Protein AF-A0A961V5M6-F1 (afdb_monomer)

Foldseek 3Di:
DDDDDDDPDDPPDDPPDDPPDPPDPPPPLPWDWDDFAQLVRVVVCLVLQVVLQVPPPDRDPCSRNVNVSVVSVVDDSQWTKTFTHSVVRRTNDIDTDRNDD

Mean predicted aligned error: 13.27 Å

Structure (mmCIF, N/CA/C/O backbone):
data_AF-A0A961V5M6-F1
#
_entry.id   AF-A0A961V5M6-F1
#
loop_
_atom_site.group_PDB
_atom_site.id
_atom_site.type_symbol
_atom_site.label_atom_id
_atom_site.label_alt_id
_atom_site.label_comp_id
_atom_site.label_asym_id
_atom_site.label_entity_id
_atom_site.label_seq_id
_atom_site.pdbx_PDB_ins_code
_atom_site.Cartn_x
_atom_site.Cartn_y
_atom_site.Cartn_z
_atom_site.occupancy
_atom_site.B_iso_or_equiv
_atom_site.auth_seq_id
_atom_site.auth_comp_id
_atom_site.auth_asym_id
_atom_site.auth_atom_id
_atom_site.pdbx_PDB_model_num
ATOM 1 N N . MET A 1 1 ? 26.488 -54.655 6.106 1.00 44.88 1 MET A N 1
ATOM 2 C CA . MET A 1 1 ? 25.076 -54.274 5.908 1.00 44.88 1 MET A CA 1
ATOM 3 C C . MET A 1 1 ? 24.453 -54.259 7.286 1.00 44.88 1 MET A C 1
ATOM 5 O O . MET A 1 1 ? 24.241 -55.327 7.838 1.00 44.88 1 MET A O 1
ATOM 9 N N . SER A 1 2 ? 24.324 -53.076 7.883 1.00 49.19 2 SER A N 1
ATOM 10 C CA . SER A 1 2 ? 23.825 -52.914 9.250 1.00 49.19 2 SER A CA 1
ATOM 11 C C . SER A 1 2 ? 22.516 -52.140 9.185 1.00 49.19 2 SER A C 1
ATOM 13 O O . SER A 1 2 ? 22.519 -50.963 8.830 1.00 49.19 2 SER A O 1
ATOM 15 N N . ASP A 1 3 ? 21.421 -52.833 9.481 1.00 41.91 3 ASP A N 1
ATOM 16 C CA . ASP A 1 3 ? 20.089 -52.273 9.690 1.00 41.91 3 ASP A CA 1
ATOM 17 C C . ASP A 1 3 ? 20.090 -51.402 10.952 1.00 41.91 3 ASP A C 1
ATOM 19 O O . ASP A 1 3 ? 20.332 -51.885 12.060 1.00 41.91 3 ASP A O 1
ATOM 23 N N . ILE A 1 4 ? 19.834 -50.104 10.790 1.00 57.12 4 ILE A N 1
ATOM 24 C CA . ILE A 1 4 ? 19.589 -49.186 11.905 1.00 57.12 4 ILE A CA 1
ATOM 25 C C . ILE A 1 4 ? 18.091 -49.241 12.203 1.00 57.12 4 ILE A C 1
ATOM 27 O O . ILE A 1 4 ? 17.279 -48.622 11.517 1.00 57.12 4 ILE A O 1
ATOM 31 N N . GLY A 1 5 ? 17.729 -50.000 13.236 1.00 41.53 5 GLY A N 1
ATOM 32 C CA . GLY A 1 5 ? 16.378 -50.022 13.783 1.00 41.53 5 GLY A CA 1
ATOM 33 C C . GLY A 1 5 ? 16.045 -48.698 14.472 1.00 41.53 5 GLY A C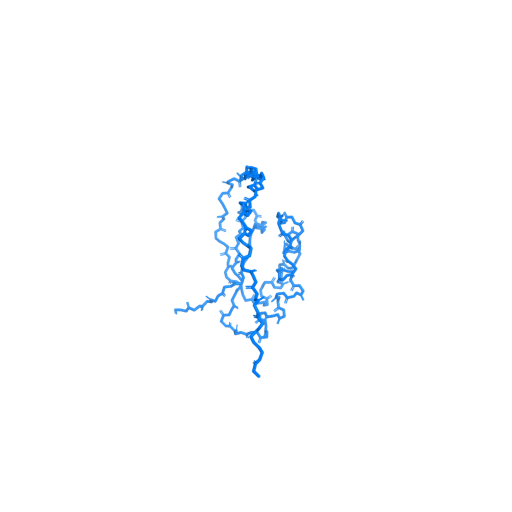 1
ATOM 34 O O . GLY A 1 5 ? 16.444 -48.471 15.612 1.00 41.53 5 GLY A O 1
ATOM 35 N N . PHE A 1 6 ? 15.282 -47.834 13.803 1.00 50.19 6 PHE A N 1
ATOM 36 C CA . PHE A 1 6 ? 14.573 -46.740 14.464 1.00 50.19 6 PHE A CA 1
ATOM 37 C C . PHE A 1 6 ? 13.237 -47.264 14.998 1.00 50.19 6 PHE A C 1
ATOM 39 O O . PHE A 1 6 ? 12.304 -47.548 14.248 1.00 50.19 6 PHE A O 1
ATOM 46 N N . SER A 1 7 ? 13.165 -47.407 16.321 1.00 49.19 7 SER A N 1
ATOM 47 C CA . SER A 1 7 ? 11.941 -47.724 17.053 1.00 49.19 7 SER A CA 1
ATOM 48 C C . SER A 1 7 ? 10.909 -46.606 16.858 1.00 49.19 7 SER A C 1
ATOM 50 O O . SER A 1 7 ? 11.148 -45.459 17.238 1.00 49.19 7 SER A O 1
ATOM 52 N N . SER A 1 8 ? 9.762 -46.936 16.259 1.00 47.56 8 SER A N 1
ATOM 53 C CA . SER A 1 8 ? 8.601 -46.045 16.165 1.00 47.56 8 SER A CA 1
ATOM 54 C C . SER A 1 8 ? 7.907 -45.956 17.524 1.00 47.56 8 SER A C 1
ATOM 56 O O . SER A 1 8 ? 6.963 -46.690 17.802 1.00 47.56 8 SER A O 1
ATOM 58 N N . ALA A 1 9 ? 8.372 -45.049 18.381 1.00 46.69 9 ALA A N 1
ATOM 59 C CA . ALA A 1 9 ? 7.585 -44.597 19.519 1.00 46.69 9 ALA A CA 1
ATOM 60 C C . ALA A 1 9 ? 6.544 -43.580 19.022 1.00 46.69 9 ALA A C 1
ATOM 62 O O . ALA A 1 9 ? 6.865 -42.451 18.654 1.00 46.69 9 ALA A O 1
ATOM 63 N N . THR A 1 10 ? 5.283 -44.001 18.995 1.00 47.25 10 THR A N 1
ATOM 64 C CA . THR A 1 10 ? 4.099 -43.160 18.793 1.00 47.25 10 THR A CA 1
ATOM 65 C C . THR A 1 10 ? 3.993 -42.099 19.891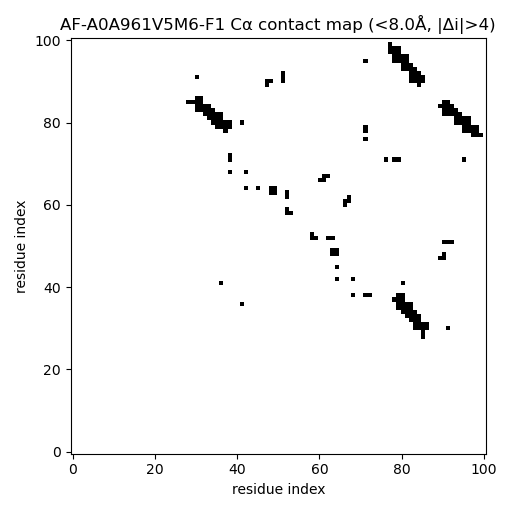 1.00 47.25 10 THR A C 1
ATOM 67 O O . THR A 1 10 ? 3.436 -42.350 20.959 1.00 47.25 10 THR A O 1
ATOM 70 N N . LEU A 1 11 ? 4.485 -40.890 19.618 1.00 49.25 11 LEU A N 1
ATOM 71 C CA . LEU A 1 11 ? 4.116 -39.673 20.344 1.00 49.25 11 LEU A CA 1
ATOM 72 C C . LEU A 1 11 ? 2.738 -39.211 19.852 1.00 49.25 11 LEU A C 1
ATOM 74 O O . LEU A 1 11 ? 2.606 -38.379 18.959 1.00 49.25 11 LEU A O 1
ATOM 78 N N . SER A 1 12 ? 1.691 -39.802 20.425 1.00 53.72 12 SER A N 1
ATOM 79 C CA . SER A 1 12 ? 0.326 -39.285 20.327 1.00 53.72 12 SER A CA 1
ATOM 80 C C . SER A 1 12 ? 0.149 -38.142 21.329 1.00 53.72 12 SER A C 1
ATOM 82 O O . SER A 1 12 ? -0.540 -38.294 22.337 1.00 53.72 12 SER A O 1
ATOM 84 N N . GLU A 1 13 ? 0.749 -36.986 21.057 1.00 53.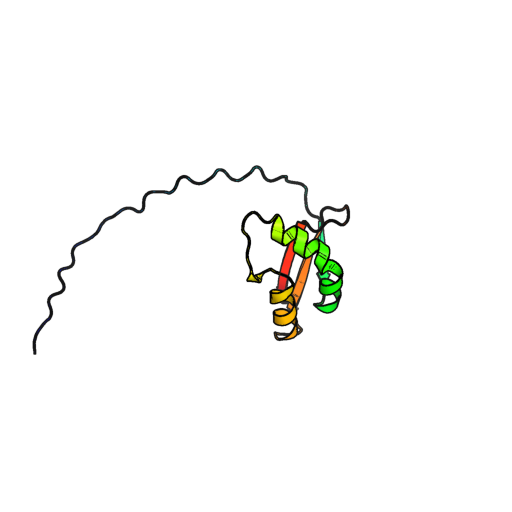56 13 GLU A N 1
ATOM 85 C CA . GLU A 1 13 ? 0.377 -35.745 21.735 1.00 53.56 13 GLU A CA 1
ATOM 86 C C . GLU A 1 13 ? -0.651 -35.005 20.877 1.00 53.56 13 GLU A C 1
ATOM 88 O O . GLU A 1 13 ? -0.348 -34.437 19.831 1.00 53.56 13 GLU A O 1
ATOM 93 N N . LYS A 1 14 ? -1.914 -35.038 21.319 1.00 58.44 14 LYS A N 1
ATOM 94 C CA . LYS A 1 14 ? -2.948 -34.114 20.840 1.00 58.44 14 LYS A CA 1
ATOM 95 C C . LYS A 1 14 ? -2.420 -32.691 21.060 1.00 58.44 14 LYS A C 1
ATOM 97 O O . LYS A 1 14 ? -2.214 -32.339 22.223 1.00 58.44 14 LYS A O 1
ATOM 102 N N . PRO A 1 15 ? -2.245 -31.850 20.025 1.00 54.59 15 PRO A N 1
ATOM 103 C CA . PRO A 1 15 ? -1.895 -30.461 20.263 1.00 54.59 15 PRO A CA 1
ATOM 104 C C . PRO A 1 15 ? -3.034 -29.815 21.054 1.00 54.59 15 PRO A C 1
ATOM 106 O O . PRO A 1 15 ? -4.186 -29.775 20.610 1.00 54.59 15 PRO A O 1
ATOM 109 N N . GLY A 1 16 ? -2.710 -29.365 22.267 1.00 50.66 16 GLY A N 1
ATOM 110 C CA . GLY A 1 16 ? -3.611 -28.592 23.106 1.00 50.66 16 GLY A CA 1
ATOM 111 C C . GLY A 1 16 ? -4.134 -27.405 22.307 1.00 50.66 16 GLY A C 1
ATOM 112 O O . GLY A 1 16 ? -3.365 -26.615 21.761 1.00 50.66 16 GLY A O 1
ATOM 113 N N . ARG A 1 17 ? -5.459 -27.301 22.201 1.00 55.06 17 ARG A N 1
ATOM 114 C CA . ARG A 1 17 ? -6.132 -26.161 21.584 1.00 55.06 17 ARG A CA 1
ATOM 115 C C . ARG A 1 17 ? -5.739 -24.917 22.378 1.00 55.06 17 ARG A C 1
ATOM 117 O O . ARG A 1 17 ? -6.223 -24.732 23.492 1.00 55.06 17 ARG A O 1
ATOM 124 N N . LEU A 1 18 ? -4.859 -24.086 21.819 1.00 61.12 18 LEU A N 1
ATOM 125 C CA . LEU A 1 18 ? -4.598 -22.755 22.362 1.00 61.12 18 LEU A CA 1
ATOM 126 C C . LEU A 1 18 ? -5.951 -22.038 22.524 1.00 61.12 18 LEU A C 1
ATOM 128 O O . LEU A 1 18 ? -6.797 -22.154 21.626 1.00 61.12 18 LEU A O 1
ATOM 132 N N . PRO A 1 19 ? -6.198 -21.336 23.645 1.00 55.91 19 PRO A N 1
ATOM 133 C CA . PRO A 1 19 ? -7.416 -20.557 23.805 1.00 55.91 19 PRO A CA 1
ATOM 134 C C . PRO A 1 19 ? -7.487 -19.556 22.652 1.00 55.91 19 PRO A C 1
ATOM 136 O O . PRO A 1 19 ? -6.643 -18.668 22.525 1.00 55.91 19 PRO A O 1
ATOM 139 N N . GLN A 1 20 ? -8.465 -19.741 21.764 1.00 61.41 20 GLN A N 1
ATOM 140 C CA . GLN A 1 20 ? -8.694 -18.804 20.677 1.00 61.41 20 GLN A CA 1
ATOM 141 C C . GLN A 1 20 ? -9.101 -17.478 21.308 1.00 61.41 20 GLN A C 1
ATOM 143 O O . GLN A 1 20 ? -10.142 -17.388 21.959 1.00 61.41 20 GLN A O 1
ATOM 148 N N . ARG A 1 21 ? -8.250 -16.460 21.151 1.00 49.19 21 ARG A N 1
ATOM 149 C CA . ARG A 1 21 ? -8.592 -15.084 21.500 1.00 49.19 21 ARG A CA 1
ATOM 150 C C . ARG A 1 21 ? -9.910 -14.762 20.782 1.00 49.19 21 ARG A C 1
ATOM 152 O O . ARG A 1 21 ? -9.964 -14.958 19.565 1.00 49.19 21 ARG A O 1
ATOM 159 N N . PRO A 1 22 ? -10.969 -14.334 21.495 1.00 53.88 22 PRO A N 1
ATOM 160 C CA . PRO A 1 22 ? -12.227 -13.989 20.850 1.00 53.88 22 PRO A CA 1
ATOM 161 C C . PRO A 1 22 ? -11.945 -12.959 19.750 1.00 53.88 22 PRO A C 1
ATOM 163 O O . PRO A 1 22 ? -11.090 -12.087 19.961 1.00 53.88 22 PRO A O 1
ATOM 166 N N . PRO A 1 23 ? -12.590 -13.072 18.571 1.00 55.22 23 PRO A N 1
ATOM 167 C CA . PRO A 1 23 ? -12.408 -12.093 17.514 1.00 55.22 23 PRO A CA 1
ATOM 168 C C . PRO A 1 23 ? -12.702 -10.728 18.125 1.00 55.22 23 PRO A C 1
ATOM 170 O O . PRO A 1 23 ? -13.782 -10.518 18.679 1.00 55.22 23 PRO A O 1
ATOM 173 N N . ALA A 1 24 ? -11.707 -9.837 18.105 1.00 57.09 24 ALA A N 1
ATOM 174 C CA . ALA A 1 24 ? -11.919 -8.455 18.501 1.00 57.09 24 ALA A CA 1
ATOM 175 C C . ALA A 1 24 ? -13.155 -7.976 17.739 1.00 57.09 24 ALA A C 1
ATOM 177 O O . ALA A 1 24 ? -13.217 -8.186 16.525 1.00 57.09 24 ALA A O 1
ATOM 178 N N . ALA A 1 25 ? -14.149 -7.449 18.462 1.00 51.62 25 ALA A N 1
ATOM 179 C CA . ALA A 1 25 ? -15.380 -6.949 17.871 1.00 51.62 25 ALA A CA 1
ATOM 180 C C . ALA A 1 25 ? -14.998 -6.090 16.661 1.00 51.62 25 ALA A C 1
ATOM 182 O O . ALA A 1 25 ? -14.313 -5.076 16.810 1.00 51.62 25 ALA A O 1
ATOM 183 N N . ARG A 1 26 ? -15.318 -6.578 15.456 1.00 55.84 26 ARG A N 1
ATOM 184 C CA . ARG A 1 26 ? -15.041 -5.846 14.225 1.00 55.84 26 ARG A CA 1
ATOM 185 C C . ARG A 1 26 ? -15.846 -4.563 14.330 1.00 55.84 26 ARG A C 1
ATOM 187 O O . ARG A 1 26 ? -17.062 -4.618 14.467 1.00 55.84 26 ARG A O 1
ATOM 194 N N . ASP A 1 27 ? -15.169 -3.424 14.293 1.00 54.69 27 ASP A N 1
ATOM 195 C CA . ASP A 1 27 ? -15.832 -2.156 14.020 1.00 54.69 27 ASP A CA 1
ATOM 196 C C . ASP A 1 27 ? -16.296 -2.261 12.555 1.00 54.69 27 ASP A C 1
ATOM 198 O O . ASP A 1 27 ? -15.516 -2.047 11.628 1.00 54.69 27 ASP A O 1
ATOM 202 N N . GLU A 1 28 ? -17.521 -2.759 12.337 1.00 53.78 28 GLU A N 1
ATOM 203 C CA . GLU A 1 28 ? -18.104 -3.091 11.026 1.00 53.78 28 GLU A CA 1
ATOM 204 C C . GLU A 1 28 ? -18.476 -1.839 10.223 1.00 53.78 28 GLU A C 1
ATOM 206 O O . GLU A 1 28 ? -19.512 -1.788 9.562 1.00 53.78 28 GLU A O 1
ATOM 211 N N . ARG A 1 29 ? -17.653 -0.787 10.259 1.00 60.44 29 ARG A N 1
ATOM 212 C CA . ARG A 1 29 ? -17.824 0.300 9.299 1.00 60.44 29 ARG A CA 1
ATOM 213 C C . ARG A 1 29 ? -17.524 -0.265 7.912 1.00 60.44 29 ARG A C 1
ATOM 215 O O . ARG A 1 29 ? -16.395 -0.710 7.689 1.00 60.44 29 ARG A O 1
ATOM 222 N N . PRO A 1 30 ? -18.499 -0.284 6.983 1.00 61.91 30 PRO A N 1
ATOM 223 C CA . PRO A 1 30 ? -18.255 -0.797 5.648 1.00 61.91 30 PRO A CA 1
ATOM 224 C C . PRO A 1 30 ? -17.227 0.112 4.979 1.00 61.91 30 PRO A C 1
ATOM 226 O O . PRO A 1 30 ? -17.508 1.268 4.659 1.00 61.91 30 PRO A O 1
ATOM 229 N N . GLY A 1 31 ? -16.009 -0.402 4.816 1.00 65.81 31 GLY A N 1
ATOM 230 C CA . GLY A 1 31 ? -14.987 0.262 4.024 1.00 65.81 31 GLY A CA 1
ATOM 231 C C . GLY A 1 31 ? -15.473 0.385 2.585 1.00 65.81 31 GLY A C 1
ATOM 232 O O . GLY A 1 31 ? -16.069 -0.544 2.036 1.00 65.81 31 GLY A O 1
ATOM 233 N N . LYS A 1 32 ? -15.240 1.539 1.965 1.00 77.31 32 LYS A N 1
ATOM 234 C CA . LYS A 1 32 ? -15.499 1.706 0.537 1.00 77.31 32 LYS A CA 1
ATOM 235 C C . LYS A 1 32 ? -14.313 1.112 -0.218 1.00 77.31 32 LYS A C 1
ATOM 237 O O . LYS A 1 32 ? -13.181 1.457 0.136 1.00 77.31 32 LYS A O 1
ATOM 242 N N . PRO A 1 33 ? -14.537 0.250 -1.232 1.00 77.38 33 PRO A N 1
ATOM 243 C CA . PRO A 1 33 ? -13.473 -0.137 -2.147 1.00 77.38 33 PRO A CA 1
ATOM 244 C C . PRO A 1 33 ? -12.779 1.134 -2.628 1.00 77.38 33 PRO A C 1
ATOM 246 O O . PRO A 1 33 ? -13.428 2.042 -3.152 1.00 77.38 33 PRO A O 1
ATOM 249 N N . GLY A 1 34 ? -11.493 1.233 -2.329 1.00 74.06 34 GLY A N 1
ATOM 250 C CA . GLY A 1 34 ? -10.672 2.354 -2.727 1.00 74.06 34 GLY A CA 1
ATOM 251 C C . GLY A 1 34 ? -10.190 2.179 -4.160 1.00 74.06 34 GLY A C 1
ATOM 252 O O . GLY A 1 34 ? -10.733 1.401 -4.949 1.00 74.06 34 GLY A O 1
ATOM 253 N N . ALA A 1 35 ? -9.153 2.928 -4.502 1.00 85.06 35 ALA A N 1
ATOM 254 C CA . ALA A 1 35 ? -8.583 2.914 -5.835 1.00 85.06 35 ALA A CA 1
ATOM 255 C C . ALA A 1 35 ? -7.591 1.757 -6.015 1.00 85.06 35 ALA A C 1
ATOM 257 O O . ALA A 1 35 ? -7.034 1.217 -5.057 1.00 85.06 35 ALA A O 1
ATOM 258 N N . TRP A 1 36 ? -7.343 1.409 -7.275 1.00 92.44 36 TRP A N 1
ATOM 259 C CA . TRP A 1 36 ? -6.153 0.662 -7.664 1.00 92.44 36 TRP A CA 1
ATOM 260 C C . TRP A 1 36 ? -5.082 1.673 -8.038 1.00 92.44 36 TRP A C 1
ATOM 262 O O . TRP A 1 36 ? -5.246 2.441 -8.985 1.00 92.44 36 TRP A O 1
ATOM 272 N N . LEU A 1 37 ? -4.021 1.709 -7.246 1.00 92.50 37 LEU A N 1
ATOM 273 C CA . LEU A 1 37 ? -2.948 2.679 -7.368 1.00 92.50 37 LEU A CA 1
ATOM 274 C C . LEU A 1 37 ? -1.741 2.027 -8.036 1.00 92.50 37 LEU A C 1
ATOM 276 O O . LEU A 1 37 ? -1.355 0.912 -7.681 1.00 92.50 37 LEU A O 1
ATOM 280 N N . THR A 1 38 ? -1.098 2.743 -8.953 1.00 92.69 38 THR A N 1
ATOM 281 C CA . THR A 1 38 ? 0.277 2.414 -9.349 1.00 92.69 38 THR A CA 1
ATOM 282 C C . THR A 1 38 ? 1.220 2.595 -8.158 1.00 92.69 38 THR A C 1
ATOM 284 O O . THR A 1 38 ? 0.873 3.268 -7.182 1.00 92.69 38 THR A O 1
ATOM 287 N N . SER A 1 39 ? 2.437 2.053 -8.226 1.00 91.19 39 SER A N 1
ATOM 288 C CA . SER A 1 39 ? 3.448 2.266 -7.180 1.00 91.19 39 SER A CA 1
ATOM 289 C C . SER A 1 39 ? 3.717 3.755 -6.926 1.00 91.19 39 SER A C 1
ATOM 291 O O . SER A 1 39 ? 3.710 4.196 -5.777 1.00 91.19 39 SER A O 1
ATOM 293 N N . ALA A 1 40 ? 3.833 4.559 -7.987 1.00 91.94 40 ALA A N 1
ATOM 294 C CA . ALA A 1 40 ? 4.008 6.008 -7.896 1.00 91.94 40 ALA A CA 1
ATOM 295 C C . ALA A 1 40 ? 2.825 6.707 -7.201 1.00 91.94 40 ALA A C 1
ATOM 297 O O . ALA A 1 40 ? 3.026 7.584 -6.362 1.00 91.94 40 ALA A O 1
ATOM 298 N N . GLN A 1 41 ? 1.585 6.308 -7.503 1.00 94.25 41 GLN A N 1
ATOM 299 C CA . GLN A 1 41 ? 0.405 6.848 -6.824 1.00 94.25 41 GLN A CA 1
ATOM 300 C C . GLN A 1 41 ? 0.344 6.400 -5.359 1.00 94.25 41 GLN A C 1
ATOM 302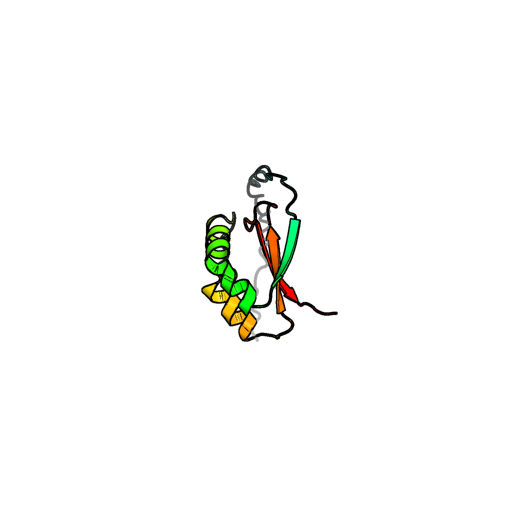 O O . GLN A 1 41 ? 0.076 7.218 -4.480 1.00 94.25 41 GLN A O 1
ATOM 307 N N . ALA A 1 42 ? 0.644 5.134 -5.068 1.00 93.00 42 ALA A N 1
ATOM 308 C CA . ALA A 1 42 ? 0.690 4.603 -3.708 1.00 93.00 42 ALA A CA 1
ATOM 309 C C . ALA A 1 42 ? 1.775 5.288 -2.858 1.00 93.00 42 ALA A C 1
ATOM 311 O O . ALA A 1 42 ? 1.561 5.533 -1.669 1.00 93.00 42 ALA A O 1
ATOM 312 N N . ALA A 1 43 ? 2.898 5.687 -3.465 1.00 93.81 43 ALA A N 1
ATOM 313 C CA . ALA A 1 43 ? 3.958 6.439 -2.797 1.00 93.81 43 ALA A CA 1
ATOM 314 C C . ALA A 1 43 ? 3.479 7.802 -2.254 1.00 93.81 43 ALA A C 1
ATOM 316 O O . ALA A 1 43 ? 3.999 8.284 -1.248 1.00 93.81 43 ALA A O 1
ATOM 317 N N . THR A 1 44 ? 2.431 8.398 -2.836 1.00 94.88 44 THR A N 1
ATOM 318 C CA . THR A 1 44 ? 1.828 9.632 -2.295 1.00 94.88 44 THR A CA 1
ATOM 319 C C . THR A 1 44 ? 1.095 9.416 -0.963 1.00 94.88 44 THR A C 1
ATOM 321 O O . THR A 1 44 ? 0.863 10.375 -0.232 1.00 94.88 44 THR A O 1
ATOM 324 N N . ARG A 1 45 ? 0.784 8.161 -0.599 1.00 93.88 45 ARG A N 1
ATOM 325 C CA . ARG A 1 45 ? 0.059 7.780 0.628 1.00 93.88 45 ARG A CA 1
ATOM 326 C C . ARG A 1 45 ? 0.939 7.112 1.690 1.00 93.88 45 ARG A C 1
ATOM 328 O O . ARG A 1 45 ? 0.426 6.445 2.586 1.00 93.88 45 ARG A O 1
ATOM 335 N N . ILE A 1 46 ? 2.264 7.288 1.635 1.00 94.94 46 ILE A N 1
ATOM 336 C CA . ILE A 1 46 ? 3.207 6.649 2.579 1.00 94.94 46 ILE A CA 1
ATOM 337 C C . ILE A 1 46 ? 2.879 6.964 4.046 1.00 94.94 46 ILE A C 1
ATOM 339 O O . ILE A 1 46 ? 3.048 6.093 4.899 1.00 94.94 46 ILE A O 1
ATOM 343 N N . ALA A 1 47 ? 2.422 8.181 4.356 1.00 93.81 47 ALA A N 1
ATOM 344 C CA . ALA A 1 47 ? 2.057 8.556 5.723 1.00 93.81 47 ALA A CA 1
ATOM 345 C C . ALA A 1 47 ? 0.865 7.731 6.241 1.00 93.81 47 ALA A C 1
ATOM 347 O O . ALA A 1 47 ? 0.978 7.094 7.288 1.00 93.81 47 ALA A O 1
ATOM 348 N N . ASP A 1 48 ? -0.222 7.666 5.467 1.00 93.38 48 ASP A N 1
ATOM 349 C CA . ASP A 1 48 ? -1.419 6.880 5.797 1.00 93.38 48 ASP A CA 1
ATOM 350 C C . ASP A 1 48 ? -1.111 5.383 5.877 1.00 93.38 48 ASP A C 1
ATOM 352 O O . ASP A 1 48 ? -1.615 4.673 6.744 1.00 93.38 48 ASP A O 1
ATOM 356 N N . TRP A 1 49 ? -0.247 4.895 4.985 1.00 93.69 49 TRP A N 1
ATOM 357 C CA . TRP A 1 49 ? 0.213 3.514 5.003 1.00 93.69 49 TRP A CA 1
ATOM 358 C C . TRP A 1 49 ? 1.005 3.220 6.279 1.00 93.69 49 TRP A C 1
ATOM 360 O O . TRP A 1 49 ? 0.718 2.241 6.964 1.00 93.69 49 TRP A O 1
ATOM 370 N N . ARG A 1 50 ? 1.966 4.066 6.666 1.00 92.38 50 ARG A N 1
ATOM 371 C CA . ARG A 1 50 ? 2.705 3.880 7.927 1.00 92.38 50 ARG A CA 1
ATOM 372 C C . ARG A 1 50 ? 1.763 3.836 9.130 1.00 92.38 50 ARG A C 1
ATOM 374 O O . ARG A 1 50 ? 1.918 2.952 9.963 1.00 92.38 50 ARG A O 1
ATOM 381 N N . ASP A 1 51 ? 0.775 4.727 9.182 1.00 90.88 51 ASP A N 1
ATOM 382 C CA . ASP A 1 51 ? -0.263 4.733 10.223 1.00 90.88 51 ASP A CA 1
ATOM 383 C C . ASP A 1 51 ? -1.159 3.479 10.189 1.00 90.88 51 ASP A C 1
ATOM 385 O O . ASP A 1 51 ? -1.581 2.961 11.224 1.00 90.88 51 ASP A O 1
ATOM 389 N N . LEU A 1 52 ? -1.453 2.933 9.008 1.00 90.06 52 LEU A N 1
ATOM 390 C CA . LEU A 1 52 ? -2.121 1.638 8.899 1.00 90.06 52 LEU A CA 1
ATOM 391 C C . LEU A 1 52 ? -1.233 0.517 9.461 1.00 90.06 52 LEU A C 1
ATOM 393 O O . LEU A 1 52 ? -1.682 -0.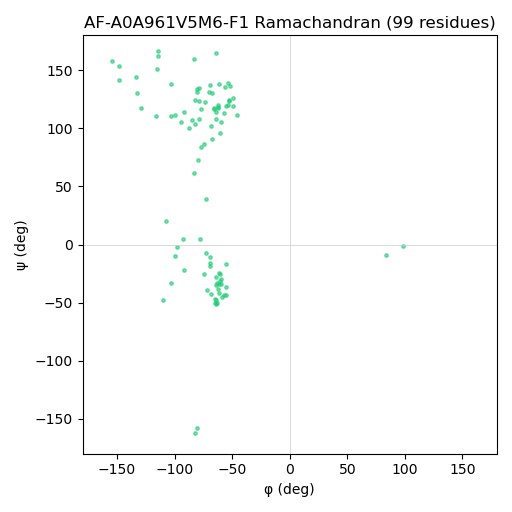248 10.310 1.00 90.06 52 LEU A O 1
ATOM 397 N N . ALA A 1 53 ? 0.028 0.447 9.032 1.00 87.56 53 ALA A N 1
ATOM 398 C CA . ALA A 1 53 ? 0.961 -0.610 9.410 1.00 87.56 53 ALA A CA 1
ATOM 399 C C . ALA A 1 53 ? 1.234 -0.655 10.924 1.00 87.56 53 ALA A C 1
ATOM 401 O O . ALA A 1 53 ? 1.388 -1.742 11.474 1.00 87.56 53 ALA A O 1
ATOM 402 N N . THR A 1 54 ? 1.253 0.493 11.610 1.00 83.75 54 THR A N 1
ATOM 403 C CA . THR A 1 54 ? 1.434 0.562 13.072 1.00 83.75 54 THR A CA 1
ATOM 404 C C . THR A 1 54 ? 0.197 0.139 13.864 1.00 83.75 54 THR A C 1
ATOM 406 O O . THR A 1 54 ? 0.331 -0.282 15.011 1.00 83.75 54 THR A O 1
ATOM 409 N N . ARG A 1 55 ? -1.004 0.249 13.283 1.00 83.12 55 ARG A N 1
ATOM 410 C CA . ARG A 1 55 ? -2.281 -0.085 13.943 1.00 83.12 55 ARG A CA 1
ATOM 411 C C . ARG A 1 55 ? -2.832 -1.455 13.566 1.00 83.12 55 ARG A C 1
ATOM 413 O O . ARG A 1 55 ? -3.811 -1.895 14.170 1.00 83.12 55 ARG A O 1
ATOM 420 N N . CYS A 1 56 ? -2.251 -2.110 12.564 1.00 81.94 56 CYS A N 1
ATOM 421 C CA . CYS A 1 56 ? -2.614 -3.469 12.194 1.00 81.94 56 CYS A CA 1
ATOM 422 C C . CYS A 1 56 ? -2.476 -4.404 13.400 1.00 81.94 56 CYS A C 1
ATOM 424 O O . CYS A 1 56 ? -1.490 -4.364 14.131 1.00 81.94 56 CYS A O 1
ATOM 426 N N . ALA A 1 57 ? -3.477 -5.267 13.594 1.00 81.44 57 ALA A N 1
ATOM 427 C CA . ALA A 1 57 ? -3.488 -6.228 14.698 1.00 81.44 57 ALA A CA 1
ATOM 428 C C . ALA A 1 57 ? -2.318 -7.225 14.631 1.00 81.44 57 ALA A C 1
ATOM 430 O O . ALA A 1 57 ? -1.927 -7.772 15.660 1.00 81.44 57 ALA A O 1
ATOM 431 N N . ASP A 1 58 ? -1.782 -7.438 13.429 1.00 80.81 58 ASP A N 1
ATOM 432 C CA . ASP A 1 58 ? -0.574 -8.206 13.171 1.00 80.81 58 ASP A CA 1
ATOM 433 C C . ASP A 1 58 ? 0.367 -7.374 12.291 1.00 80.81 58 ASP A C 1
ATOM 435 O O . ASP A 1 58 ? 0.016 -6.973 11.175 1.00 80.81 58 ASP A O 1
ATOM 439 N N . ALA A 1 59 ? 1.539 -7.050 12.829 1.00 80.88 59 ALA A N 1
ATOM 440 C CA . ALA A 1 59 ? 2.516 -6.214 12.155 1.00 80.88 59 ALA A CA 1
ATOM 441 C C . ALA A 1 59 ? 3.332 -7.070 11.183 1.00 80.88 59 ALA A C 1
ATOM 443 O O . ALA A 1 59 ? 4.244 -7.793 11.580 1.00 80.88 59 ALA A O 1
ATOM 444 N N . ASN A 1 60 ? 3.039 -6.951 9.888 1.00 85.38 60 ASN A N 1
ATOM 445 C CA . ASN A 1 60 ? 3.812 -7.621 8.852 1.00 85.38 60 ASN A CA 1
ATOM 446 C C . ASN A 1 60 ? 4.811 -6.653 8.202 1.00 85.38 60 ASN A C 1
ATOM 448 O O . ASN A 1 60 ? 4.434 -5.744 7.463 1.00 85.38 60 ASN A O 1
ATOM 452 N N . VAL A 1 61 ? 6.103 -6.886 8.445 1.00 88.75 61 VAL A N 1
ATOM 453 C CA . VAL A 1 61 ? 7.201 -6.066 7.912 1.00 88.75 61 VAL A CA 1
ATOM 454 C C . VAL A 1 61 ? 7.234 -6.038 6.379 1.00 88.75 61 VAL A C 1
ATOM 456 O O . VAL A 1 61 ? 7.591 -5.017 5.798 1.00 88.75 61 VAL A O 1
ATOM 459 N N . PHE A 1 62 ? 6.775 -7.100 5.707 1.00 89.81 62 PHE A N 1
ATOM 460 C CA . PHE A 1 62 ? 6.687 -7.146 4.244 1.00 89.81 62 PHE A CA 1
ATOM 461 C C . PHE A 1 62 ? 5.619 -6.206 3.679 1.00 89.81 62 PHE A C 1
ATOM 463 O O . PHE A 1 62 ? 5.688 -5.847 2.510 1.00 89.81 62 PHE A O 1
ATOM 470 N N . PHE A 1 63 ? 4.668 -5.765 4.507 1.00 90.25 63 PHE A N 1
ATOM 471 C CA . PHE A 1 63 ? 3.701 -4.728 4.156 1.00 90.25 63 PHE A CA 1
ATOM 472 C C . PHE A 1 63 ? 4.170 -3.332 4.556 1.00 90.25 63 PHE A C 1
ATOM 474 O O . PHE A 1 63 ? 3.414 -2.385 4.396 1.00 90.25 63 PHE A O 1
ATOM 481 N N . HIS A 1 64 ? 5.386 -3.144 5.067 1.00 91.69 64 HIS A N 1
ATOM 482 C CA . HIS A 1 64 ? 5.900 -1.799 5.299 1.00 91.69 64 HIS A CA 1
ATOM 483 C C . HIS A 1 64 ? 6.180 -1.105 3.948 1.00 91.69 64 HIS A C 1
ATOM 485 O O . HIS A 1 64 ? 6.780 -1.730 3.068 1.00 91.69 64 HIS A O 1
ATOM 491 N N . PRO A 1 65 ? 5.831 0.185 3.754 1.00 92.94 65 PRO A N 1
ATOM 492 C CA . PRO A 1 65 ? 5.988 0.854 2.456 1.00 92.94 65 PRO A CA 1
ATOM 493 C C . PRO A 1 65 ? 7.440 0.891 1.969 1.00 92.94 65 PRO A C 1
ATOM 495 O O . PRO A 1 65 ? 7.690 0.808 0.774 1.00 92.94 65 PRO A O 1
ATOM 498 N N . GLY A 1 66 ? 8.408 0.955 2.890 1.00 92.44 66 GLY A N 1
ATOM 499 C CA . GLY A 1 66 ? 9.836 0.909 2.550 1.00 92.44 66 GLY A CA 1
ATOM 500 C C . GLY A 1 66 ? 10.334 -0.448 2.034 1.00 92.44 66 GLY A C 1
ATOM 501 O O . GLY A 1 66 ? 11.463 -0.522 1.569 1.00 92.44 66 GLY A O 1
ATOM 502 N N . ILE A 1 67 ? 9.521 -1.503 2.133 1.00 92.94 67 ILE A N 1
ATOM 503 C CA . ILE A 1 67 ? 9.827 -2.842 1.610 1.00 92.94 67 ILE A CA 1
ATOM 504 C C . ILE A 1 67 ? 8.926 -3.156 0.416 1.00 92.94 67 ILE A C 1
ATOM 506 O O . ILE A 1 67 ? 9.423 -3.565 -0.629 1.00 92.94 67 ILE A O 1
ATOM 510 N N . LEU A 1 68 ? 7.614 -2.929 0.542 1.00 92.69 68 LEU A N 1
ATOM 511 C CA . LEU A 1 68 ? 6.666 -3.339 -0.490 1.00 92.69 68 LEU A CA 1
ATOM 512 C C . LEU A 1 68 ? 6.743 -2.481 -1.759 1.00 92.69 68 LEU A C 1
ATOM 514 O O . LEU A 1 68 ? 6.643 -3.037 -2.845 1.00 92.69 68 LEU A O 1
ATOM 518 N N . LEU A 1 69 ? 6.929 -1.157 -1.660 1.00 93.00 69 LEU A N 1
ATOM 519 C CA . LEU A 1 69 ? 6.981 -0.302 -2.858 1.00 93.00 69 LEU A CA 1
ATOM 520 C C . LEU A 1 69 ? 8.170 -0.647 -3.772 1.00 93.00 69 LEU A C 1
ATOM 522 O O . LEU A 1 69 ? 7.920 -0.919 -4.944 1.00 93.00 69 LEU A O 1
ATOM 526 N N . PRO A 1 70 ? 9.419 -0.755 -3.268 1.00 93.12 70 PRO A N 1
ATOM 527 C CA . PRO A 1 70 ? 10.536 -1.211 -4.096 1.00 93.12 70 PRO A CA 1
ATOM 528 C C . PRO A 1 70 ? 10.326 -2.615 -4.667 1.00 93.12 70 PRO A C 1
ATOM 530 O O . PRO A 1 70 ? 10.763 -2.894 -5.779 1.00 93.12 70 PRO A O 1
ATOM 533 N N . ALA A 1 71 ? 9.661 -3.503 -3.918 1.00 91.81 71 ALA A N 1
ATOM 534 C CA . ALA A 1 71 ? 9.326 -4.828 -4.420 1.00 91.81 71 ALA A CA 1
ATOM 535 C C . ALA A 1 71 ? 8.348 -4.739 -5.598 1.00 91.81 71 ALA A C 1
ATOM 537 O O . ALA A 1 71 ? 8.604 -5.356 -6.620 1.00 91.81 71 ALA A O 1
ATOM 538 N N . ILE A 1 72 ? 7.281 -3.939 -5.503 1.00 91.81 72 ILE A N 1
ATOM 539 C CA . ILE A 1 72 ? 6.341 -3.714 -6.614 1.00 91.81 72 ILE A CA 1
ATOM 540 C C . ILE A 1 72 ? 7.069 -3.137 -7.834 1.00 91.81 72 ILE A C 1
ATOM 542 O O . ILE A 1 72 ? 6.876 -3.643 -8.933 1.00 91.81 72 ILE A O 1
ATOM 546 N N . ASP A 1 73 ? 7.937 -2.138 -7.642 1.00 90.19 73 ASP A N 1
ATOM 547 C CA . ASP A 1 73 ? 8.696 -1.508 -8.734 1.00 90.19 73 ASP A CA 1
ATOM 548 C C . ASP A 1 73 ? 9.672 -2.471 -9.431 1.00 90.19 73 ASP A C 1
ATOM 550 O O . ASP A 1 73 ? 9.998 -2.285 -10.603 1.00 90.19 73 ASP A O 1
ATOM 554 N N . HIS A 1 74 ? 10.167 -3.482 -8.712 1.00 89.50 74 HIS A N 1
ATOM 555 C CA . HIS A 1 74 ? 11.087 -4.486 -9.249 1.00 89.50 74 HIS A CA 1
ATOM 556 C C . HIS A 1 74 ? 10.384 -5.731 -9.810 1.00 89.50 74 HIS A C 1
ATOM 558 O O . HIS A 1 74 ? 10.970 -6.476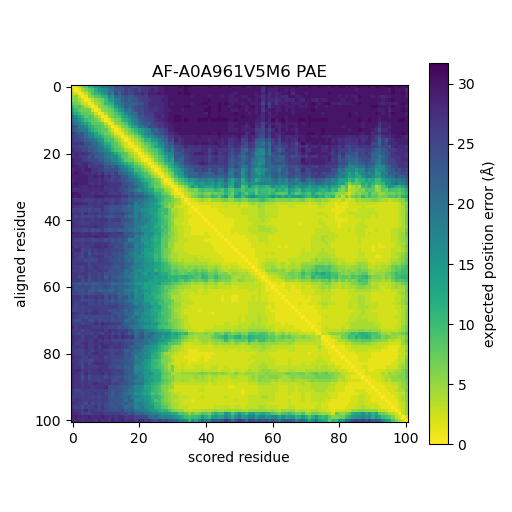 -10.595 1.00 89.50 74 HIS A O 1
ATOM 564 N N . LEU A 1 75 ? 9.153 -5.983 -9.370 1.00 84.38 75 LEU A N 1
ATOM 565 C CA . LEU A 1 75 ? 8.306 -7.069 -9.847 1.00 84.38 75 LEU A CA 1
ATOM 566 C C . LEU A 1 75 ? 7.631 -6.675 -11.175 1.00 84.38 75 LEU A C 1
ATOM 568 O O . LEU A 1 75 ? 8.118 -5.851 -11.946 1.00 84.38 75 LEU A O 1
ATOM 572 N N . ASP A 1 76 ? 6.519 -7.335 -11.478 1.00 82.00 76 ASP A N 1
ATOM 573 C CA . ASP A 1 76 ? 5.735 -7.126 -12.684 1.00 82.00 76 ASP A CA 1
ATOM 574 C C . ASP A 1 76 ? 5.008 -5.757 -12.659 1.00 82.00 76 ASP A C 1
ATOM 576 O O . ASP A 1 76 ? 4.315 -5.455 -11.680 1.00 82.00 76 ASP A O 1
ATOM 580 N N . PRO A 1 77 ? 5.085 -4.949 -13.738 1.00 82.06 77 PRO A N 1
ATOM 581 C CA . PRO A 1 77 ? 4.297 -3.721 -13.899 1.00 82.06 77 PRO A CA 1
ATOM 582 C C . PRO A 1 77 ? 2.774 -3.907 -13.779 1.00 82.06 77 PRO A C 1
ATOM 584 O O . PRO A 1 77 ? 2.038 -2.935 -13.608 1.00 82.06 77 PRO A O 1
ATOM 587 N N . SER A 1 78 ? 2.283 -5.143 -13.893 1.00 87.69 78 SER A N 1
ATOM 588 C CA . SER A 1 78 ? 0.887 -5.523 -13.680 1.00 87.69 78 SER A CA 1
ATOM 589 C C . SER A 1 78 ? 0.469 -5.516 -12.204 1.00 87.69 78 SER A C 1
ATOM 591 O O . SER A 1 78 ? -0.717 -5.652 -11.895 1.00 87.69 78 SER A O 1
ATOM 593 N N . ILE A 1 79 ? 1.392 -5.330 -11.261 1.00 91.38 79 ILE A N 1
ATOM 594 C CA . ILE A 1 79 ? 1.046 -5.219 -9.846 1.00 91.38 79 ILE A CA 1
ATOM 595 C C . ILE A 1 79 ? 0.599 -3.789 -9.521 1.00 91.38 79 ILE A C 1
ATOM 597 O O . ILE A 1 79 ? 1.316 -2.814 -9.728 1.00 91.38 79 ILE A O 1
ATOM 601 N N . ALA A 1 80 ? -0.605 -3.673 -8.968 1.00 92.31 80 ALA A 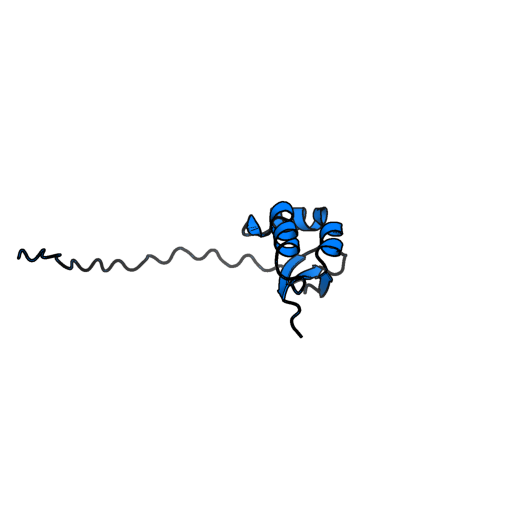N 1
ATOM 602 C CA . ALA A 1 80 ? -1.159 -2.446 -8.411 1.00 92.31 80 ALA A CA 1
ATOM 603 C C . ALA A 1 80 ? -1.344 -2.586 -6.893 1.00 92.31 80 ALA A C 1
ATOM 605 O O . ALA A 1 80 ? -1.313 -3.683 -6.337 1.00 92.31 80 ALA A O 1
ATOM 606 N N . VAL A 1 81 ? -1.579 -1.471 -6.207 1.00 93.75 81 VAL A N 1
ATOM 607 C CA . VAL A 1 81 ? -1.976 -1.446 -4.797 1.00 93.75 81 VAL A CA 1
ATOM 608 C C . VAL A 1 81 ? -3.469 -1.153 -4.729 1.00 93.75 81 VAL A C 1
ATOM 610 O O . VAL A 1 81 ? -3.895 -0.039 -5.025 1.00 93.75 81 VAL A O 1
ATOM 613 N N . ALA A 1 82 ? -4.274 -2.137 -4.336 1.00 94.75 82 ALA A N 1
ATOM 614 C CA . ALA A 1 82 ? -5.682 -1.912 -4.029 1.00 94.75 82 ALA A CA 1
ATOM 615 C C . ALA A 1 82 ? -5.810 -1.306 -2.630 1.00 94.75 82 ALA A C 1
ATOM 617 O O . ALA A 1 82 ? -5.178 -1.797 -1.694 1.00 94.75 82 ALA A O 1
ATOM 618 N N . THR A 1 83 ? -6.639 -0.274 -2.475 1.00 94.31 83 THR A N 1
ATOM 619 C CA . THR A 1 83 ? -6.916 0.356 -1.176 1.00 94.31 83 THR A CA 1
ATOM 620 C C . THR A 1 83 ? -8.366 0.171 -0.744 1.00 94.31 83 THR A C 1
ATOM 622 O O . THR A 1 83 ? -9.240 -0.153 -1.546 1.00 94.31 83 THR A O 1
ATOM 625 N N . VAL A 1 84 ? -8.631 0.378 0.543 1.00 93.50 84 VAL A N 1
ATOM 626 C CA . VAL A 1 84 ? -9.975 0.541 1.111 1.00 93.50 84 VAL A CA 1
ATOM 627 C C . VAL A 1 84 ? -9.939 1.750 2.029 1.00 93.50 84 VAL A C 1
ATOM 629 O O . VAL A 1 84 ? -9.070 1.832 2.899 1.00 93.50 84 VAL A O 1
ATOM 632 N N . ASP A 1 85 ? -10.893 2.658 1.865 1.00 92.00 85 ASP A N 1
ATOM 633 C CA . ASP A 1 85 ? -10.992 3.889 2.648 1.00 92.00 85 ASP A CA 1
ATOM 634 C C . ASP A 1 85 ? -12.273 3.892 3.495 1.00 92.00 85 ASP A C 1
ATOM 636 O O . ASP A 1 85 ? -13.296 3.317 3.116 1.00 92.00 85 ASP A O 1
ATOM 640 N N . ASP A 1 86 ? -12.255 4.575 4.640 1.00 88.50 86 ASP A N 1
ATOM 641 C CA . ASP A 1 86 ? -13.419 4.673 5.541 1.00 88.50 86 ASP A CA 1
ATOM 642 C C . ASP A 1 86 ? -14.498 5.670 5.079 1.00 88.50 86 ASP A C 1
ATOM 644 O O . ASP A 1 86 ? -15.473 5.926 5.783 1.00 88.50 86 ASP A O 1
ATOM 648 N N . GLY A 1 87 ? -14.326 6.255 3.890 1.00 84.19 87 GLY A N 1
ATOM 649 C CA . GLY A 1 87 ? -15.204 7.283 3.337 1.00 84.19 87 GLY A CA 1
ATOM 650 C C . GLY A 1 87 ? -14.906 8.709 3.810 1.00 84.19 87 GLY A C 1
ATOM 651 O O . GLY A 1 87 ? -15.449 9.635 3.214 1.00 84.19 87 GLY A O 1
ATOM 652 N N . T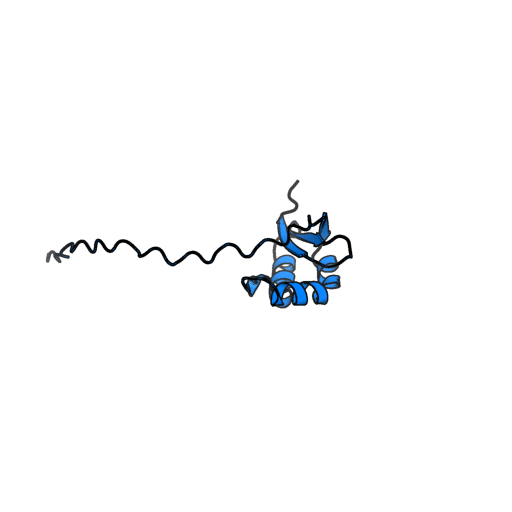HR A 1 88 ? -14.028 8.898 4.801 1.00 87.62 88 THR A N 1
ATOM 653 C CA . THR A 1 88 ? -13.487 10.210 5.213 1.00 87.62 88 THR A CA 1
ATOM 654 C C . THR A 1 88 ? -12.110 10.500 4.603 1.00 87.62 88 THR A C 1
ATOM 656 O O . THR A 1 88 ? -11.557 11.578 4.793 1.00 87.62 88 THR A O 1
ATOM 659 N N . GLY A 1 89 ? -11.570 9.540 3.844 1.00 84.88 89 GLY A N 1
ATOM 660 C CA . GLY A 1 89 ? -10.243 9.602 3.227 1.00 84.88 89 GLY A CA 1
ATOM 661 C C . GLY A 1 89 ? -9.163 8.869 4.023 1.00 84.88 89 GLY A C 1
ATOM 662 O O . GLY A 1 89 ? -8.023 8.795 3.570 1.00 84.88 89 GLY A O 1
ATOM 663 N N . ARG A 1 90 ? -9.499 8.289 5.180 1.00 89.69 90 ARG A N 1
ATOM 664 C CA . ARG A 1 90 ? -8.559 7.479 5.954 1.00 89.69 90 ARG A CA 1
ATOM 665 C C . ARG A 1 90 ? -8.465 6.067 5.381 1.00 89.69 90 ARG A C 1
ATOM 667 O O . ARG A 1 90 ? -9.476 5.397 5.168 1.00 89.69 90 ARG A O 1
ATOM 674 N N . LEU A 1 91 ? -7.228 5.601 5.238 1.00 92.00 91 LEU A N 1
ATOM 675 C CA . LEU A 1 91 ? -6.897 4.264 4.761 1.00 92.00 91 LEU A CA 1
ATOM 676 C C . LEU A 1 91 ? -7.201 3.199 5.830 1.00 92.00 91 LEU A C 1
ATOM 678 O O . LEU A 1 91 ? -6.685 3.257 6.949 1.00 92.00 91 LEU A O 1
ATOM 682 N N . LEU A 1 92 ? -8.038 2.224 5.475 1.00 91.56 92 LEU A N 1
ATOM 683 C CA . LEU A 1 92 ? -8.432 1.097 6.329 1.00 91.56 92 LEU A CA 1
ATOM 684 C C . LEU A 1 92 ? -7.721 -0.205 5.972 1.00 91.56 92 LEU A C 1
ATOM 686 O O . LEU A 1 92 ? -7.480 -1.027 6.852 1.00 91.56 92 LEU A O 1
ATOM 690 N N . ALA A 1 93 ? -7.422 -0.410 4.692 1.00 91.44 93 ALA A N 1
ATOM 691 C CA . ALA A 1 93 ? -6.702 -1.582 4.220 1.00 91.44 93 ALA A CA 1
ATOM 692 C C . ALA A 1 93 ? -5.974 -1.278 2.911 1.00 91.44 93 ALA A C 1
ATOM 694 O O . ALA A 1 93 ? -6.355 -0.375 2.162 1.00 91.44 93 ALA A O 1
ATOM 695 N N . LEU A 1 94 ? -4.950 -2.078 2.629 1.00 92.88 94 LEU A N 1
ATOM 696 C CA . LEU A 1 94 ? -4.298 -2.128 1.331 1.00 92.88 94 LEU A CA 1
ATOM 697 C C . LEU A 1 94 ? -3.780 -3.533 1.048 1.00 92.88 94 LEU A C 1
ATOM 699 O O . LEU A 1 94 ? -3.451 -4.275 1.975 1.00 92.88 94 LEU A O 1
ATOM 703 N N . ALA A 1 95 ? -3.671 -3.874 -0.229 1.00 92.50 95 ALA A N 1
ATOM 704 C CA . ALA A 1 95 ? -3.024 -5.099 -0.669 1.00 92.50 95 ALA A CA 1
ATOM 705 C C . ALA A 1 95 ? -2.362 -4.900 -2.039 1.00 92.50 95 ALA A C 1
ATOM 707 O O . ALA A 1 95 ? -2.952 -4.240 -2.901 1.00 92.50 95 ALA A O 1
ATOM 708 N N . PRO A 1 96 ? -1.170 -5.480 -2.273 1.00 92.44 96 PRO A N 1
ATOM 709 C CA . PRO A 1 96 ? -0.666 -5.638 -3.626 1.00 92.44 96 PRO A CA 1
ATOM 710 C C . PRO A 1 96 ? -1.563 -6.645 -4.356 1.00 92.44 96 PRO A C 1
ATOM 712 O O . PRO A 1 96 ? -1.859 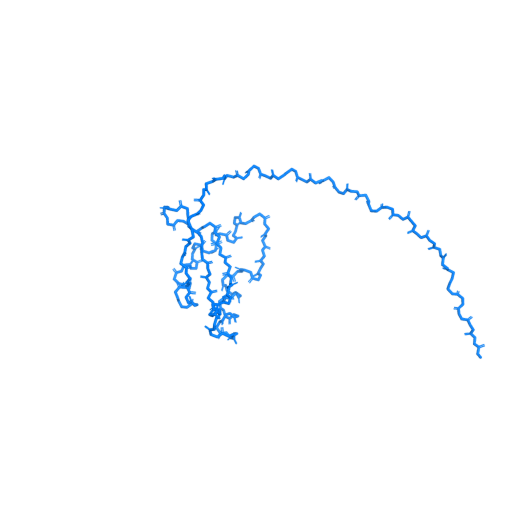-7.722 -3.837 1.00 92.44 96 PRO A O 1
ATOM 715 N N . VAL A 1 97 ? -2.017 -6.290 -5.550 1.00 92.25 97 VAL A N 1
ATOM 716 C CA . VAL A 1 97 ? -2.879 -7.123 -6.386 1.00 92.25 97 VAL A CA 1
ATOM 717 C C . VAL A 1 97 ? -2.348 -7.132 -7.806 1.00 92.25 97 VAL A C 1
ATOM 719 O O . VAL A 1 97 ? -1.866 -6.122 -8.309 1.00 92.25 97 VAL A O 1
ATOM 722 N N . HIS A 1 98 ? -2.463 -8.271 -8.475 1.00 89.94 98 HIS A N 1
ATOM 723 C CA . HIS A 1 98 ? -2.221 -8.335 -9.906 1.00 89.94 98 HIS A CA 1
ATOM 724 C C . HIS A 1 98 ? -3.445 -7.761 -10.626 1.00 89.94 98 HIS A C 1
ATOM 726 O O . HIS A 1 98 ? -4.534 -8.328 -10.528 1.00 89.94 98 HIS A O 1
ATOM 732 N N . HIS A 1 99 ? -3.293 -6.658 -11.362 1.00 75.50 99 HIS A N 1
ATOM 733 C CA . HIS A 1 99 ? -4.349 -6.141 -12.236 1.00 75.50 99 HIS A CA 1
ATOM 734 C C . HIS A 1 99 ? -4.299 -6.886 -13.581 1.00 75.50 99 HIS A C 1
ATOM 736 O O . HIS A 1 99 ? -4.014 -6.349 -14.645 1.00 75.50 99 HIS A O 1
ATOM 742 N N . GLY A 1 100 ? -4.509 -8.200 -13.513 1.00 66.12 100 GLY A N 1
ATOM 743 C CA . GLY A 1 100 ? -4.653 -9.041 -14.697 1.00 66.12 100 GLY A CA 1
ATOM 744 C C . GLY A 1 100 ? -6.066 -8.874 -15.229 1.00 66.12 100 GLY A C 1
ATOM 745 O O . GLY A 1 100 ? -7.021 -9.057 -14.476 1.00 66.12 100 GLY A O 1
ATOM 746 N N . ARG A 1 101 ? -6.184 -8.471 -16.493 1.00 50.16 101 ARG A N 1
ATOM 747 C CA . ARG A 1 101 ? -7.438 -8.552 -17.245 1.00 50.16 101 ARG A CA 1
ATOM 748 C C . ARG A 1 101 ? -7.898 -9.998 -17.381 1.00 50.16 101 ARG A C 1
ATOM 750 O O . ARG A 1 101 ? -7.013 -10.858 -17.584 1.00 50.16 101 ARG A O 1
#

Secondary structure (DSSP, 8-state):
-------------PPP----PPPP------PEEEEEE-HHHHHTTHHHHHHHHHHSSS--GGGSHHHHHHHHHHS-TTEEEEEEE-SSS-EEEEEEEE---

Nearest PDB structures (foldseek):
  2r1i-assembly1_B  TM=4.809E-01  e=1.965E+00  Arthrobacter sp. FB24
  3exn-assembly1_A  TM=4.585E-01  e=5.901E+00  Thermus thermophilus HB8
  4r87-assembly1_B  TM=4.521E-01  e=9.899E+00  Vibrio cholerae O1 biovar El Tor str. N16961

Radius of gyration: 21.79 Å; Cα contacts (8 Å, |Δi|>4): 100; chains: 1; bounding box: 43×64×41 Å

Sequence (101 aa):
MSDIGFSSATLSEKPGRLPQRPPAARDERPGKPGAWLTSAQAATRIADWRDLATRCADANVFFHPGILLPAIDHLDPSIAVATVDDGTGRLLALAPVHHGR

pLDDT: mean 77.6, std 17.66, range [41.53, 94.94]

Solvent-accessible surface area (backbone atoms only — not comparable to full-atom values): 6562 Å² total; per-residue (Å²): 139,82,86,80,83,78,81,85,75,84,81,85,70,77,78,77,79,70,82,74,74,73,78,73,82,72,79,79,68,79,57,40,82,45,56,77,25,48,62,74,59,48,60,76,41,47,68,53,47,52,57,37,51,73,65,41,96,69,74,55,70,71,67,34,66,90,47,35,46,63,47,48,74,71,51,57,88,51,45,26,37,37,35,23,21,64,80,84,77,50,62,74,48,72,45,84,38,74,68,73,130